Protein AF-A0AAW8ZRJ8-F1 (afdb_monomer)

InterPro domains:
  IPR013249 RNA polymerase sigma factor 70, region 4 type 2 [PF08281] (7-55)
  IPR013324 RNA polymerase sigma factor, region 3/4-like [SSF88659] (6-58)
  IPR036388 Winged helix-like DNA-binding domain superfamily [G3DSA:1.10.10.10] (5-60)

Secondary structure (DSSP, 8-state):
----TTTTTSSS-HHHHHHHHHHHTS---HHHHHHHHTS-HHHHHHHHHHHHHHHHHHT-

Sequence (60 aa):
MAGSRHHTLDTLQSRCRQAFTLQRIDYLTYPQVAAAMGISIKMVEKHISRALAACRAAVQ

pLDDT: mean 74.61, std 16.72, range [39.47, 91.44]

Nearest PDB structures (foldseek):
  3vfz-assembly3_A  TM=9.290E-01  e=9.135E-02  Mycobacterium tuberculosis
  2o8x-assembly1_B  TM=9.287E-01  e=8.587E-02  Mycobacterium tuberculosis H37Rv
  3hug-assembly6_K  TM=8.626E-01  e=1.409E-01  Mycobacterium tuberculosis H37Rv
  7bhy-assembly1_A  TM=9.012E-01  e=3.149E-01  Bacillus subtilis subsp. subtilis str. 168
  7bhy-assembly2_C-2  TM=9.045E-01  e=4.565E-01  Bacillus subtilis subsp. subtilis str. 168

Structure (mmCIF, N/CA/C/O backbone):
data_AF-A0AAW8ZRJ8-F1
#
_entry.id   AF-A0AAW8ZRJ8-F1
#
loop_
_atom_site.group_PDB
_atom_site.id
_atom_site.type_symbol
_atom_site.label_atom_id
_atom_site.label_alt_id
_atom_site.label_comp_id
_atom_site.label_asym_id
_atom_site.label_entity_id
_atom_site.label_seq_id
_atom_site.pdbx_PDB_ins_code
_atom_site.Cartn_x
_atom_site.Cartn_y
_atom_site.Cartn_z
_atom_site.occupancy
_atom_site.B_iso_or_equiv
_atom_site.auth_seq_id
_atom_site.auth_comp_id
_atom_site.auth_asym_id
_atom_site.auth_atom_id
_atom_site.pdbx_PDB_model_num
ATOM 1 N N . MET A 1 1 ? 7.888 -19.232 -31.687 1.00 39.56 1 MET A N 1
ATOM 2 C CA . MET A 1 1 ? 8.252 -19.087 -30.261 1.00 39.56 1 MET A CA 1
ATOM 3 C C . MET A 1 1 ? 8.917 -17.729 -30.071 1.00 39.56 1 MET A C 1
ATOM 5 O O . MET A 1 1 ? 10.118 -17.618 -30.256 1.00 39.56 1 MET A O 1
ATOM 9 N N . ALA A 1 2 ? 8.141 -16.673 -29.815 1.00 39.47 2 ALA A N 1
ATOM 10 C CA . ALA A 1 2 ? 8.673 -15.328 -29.589 1.00 39.47 2 ALA A CA 1
ATOM 11 C C . ALA A 1 2 ? 8.549 -14.996 -28.097 1.00 39.47 2 ALA A C 1
ATOM 13 O O . ALA A 1 2 ? 7.443 -14.935 -27.560 1.00 39.47 2 ALA A O 1
ATOM 14 N N . GLY A 1 3 ? 9.699 -14.860 -27.432 1.00 48.06 3 GLY A N 1
ATOM 15 C CA . GLY A 1 3 ? 9.818 -14.550 -26.010 1.00 48.06 3 GLY A CA 1
ATOM 16 C C . GLY A 1 3 ? 9.120 -13.240 -25.658 1.00 48.06 3 GLY A C 1
ATOM 17 O O . GLY A 1 3 ? 9.511 -12.162 -26.109 1.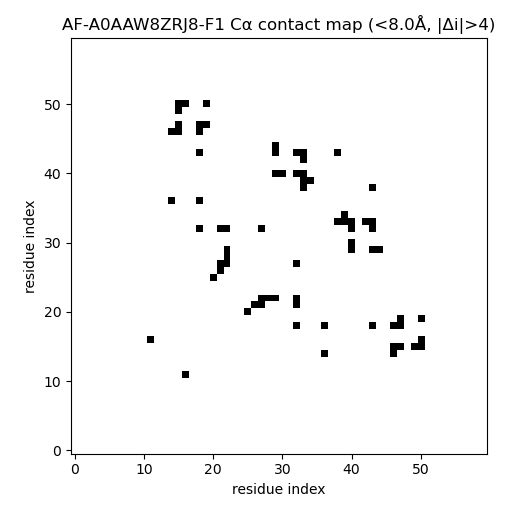00 48.06 3 GLY A O 1
ATOM 18 N N . SER A 1 4 ? 8.075 -13.351 -24.843 1.00 46.25 4 SER A N 1
ATOM 19 C CA . SER A 1 4 ? 7.322 -12.220 -24.315 1.00 46.25 4 SER A CA 1
ATOM 20 C C . SER A 1 4 ? 8.107 -11.555 -23.187 1.00 46.25 4 SER A C 1
ATOM 22 O O . SER A 1 4 ? 8.267 -12.105 -22.101 1.00 46.25 4 SER A O 1
ATOM 24 N N . ARG A 1 5 ? 8.596 -10.342 -23.451 1.00 41.38 5 ARG A N 1
ATOM 25 C CA . ARG A 1 5 ? 9.329 -9.472 -22.519 1.00 41.38 5 ARG A CA 1
ATOM 26 C C . ARG A 1 5 ? 8.398 -8.800 -21.489 1.00 41.38 5 ARG A C 1
ATOM 28 O O . ARG A 1 5 ? 8.493 -7.600 -21.272 1.00 41.38 5 ARG A O 1
ATOM 35 N N . HIS A 1 6 ? 7.490 -9.553 -20.864 1.00 45.88 6 HIS A N 1
ATOM 36 C CA . HIS A 1 6 ?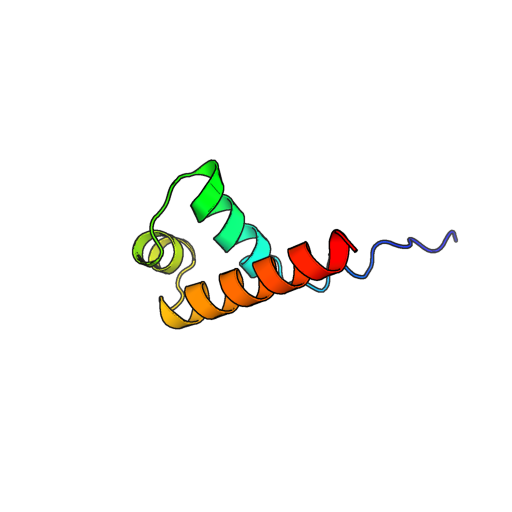 6.463 -9.000 -19.958 1.00 45.88 6 HIS A CA 1
ATOM 37 C C . HIS A 1 6 ? 6.583 -9.472 -18.490 1.00 45.88 6 HIS A C 1
ATOM 39 O O . HIS A 1 6 ? 5.828 -9.033 -17.628 1.00 45.88 6 HIS A O 1
ATOM 45 N N . HIS A 1 7 ? 7.580 -10.303 -18.168 1.00 45.41 7 HIS A N 1
ATOM 46 C CA . HIS A 1 7 ? 7.661 -11.050 -16.901 1.00 45.41 7 HIS A CA 1
ATOM 47 C C . HIS A 1 7 ? 8.002 -10.252 -15.622 1.00 45.41 7 HIS A C 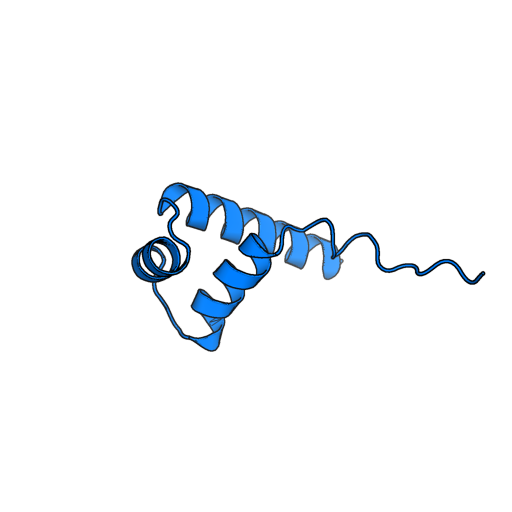1
ATOM 49 O O . HIS A 1 7 ? 8.088 -10.840 -14.543 1.00 45.41 7 HIS A O 1
ATOM 55 N N . THR A 1 8 ? 8.196 -8.934 -15.679 1.00 45.66 8 THR A N 1
ATOM 56 C CA . THR A 1 8 ? 8.506 -8.132 -14.476 1.00 45.66 8 THR A CA 1
ATOM 57 C C . THR A 1 8 ? 7.269 -7.537 -13.804 1.00 45.66 8 THR A C 1
ATOM 59 O O . THR A 1 8 ? 7.305 -7.263 -12.607 1.00 45.66 8 THR A O 1
ATOM 62 N N . LEU A 1 9 ? 6.148 -7.397 -14.521 1.00 47.06 9 LEU A N 1
ATOM 63 C CA . LEU A 1 9 ? 4.893 -6.905 -13.940 1.00 47.06 9 LEU A CA 1
ATOM 64 C C . LEU A 1 9 ? 4.013 -8.029 -13.377 1.00 47.06 9 LEU A C 1
ATOM 66 O O . LEU A 1 9 ? 3.286 -7.786 -12.417 1.00 47.06 9 LEU A O 1
ATOM 70 N N . ASP A 1 10 ? 4.124 -9.251 -13.905 1.00 48.31 10 ASP A N 1
ATOM 71 C CA . ASP A 1 10 ? 3.408 -10.429 -13.388 1.00 48.31 10 ASP A CA 1
ATOM 72 C C . ASP A 1 10 ? 3.929 -10.893 -12.017 1.00 48.31 10 ASP A C 1
ATOM 74 O O . ASP A 1 10 ? 3.205 -11.507 -11.233 1.00 48.31 10 ASP A O 1
ATOM 78 N N . THR A 1 11 ? 5.177 -10.555 -11.681 1.00 48.00 11 THR A N 1
ATOM 79 C CA . THR A 1 11 ? 5.782 -10.882 -10.380 1.00 48.00 11 THR A CA 1
ATOM 80 C C . THR A 1 11 ? 5.50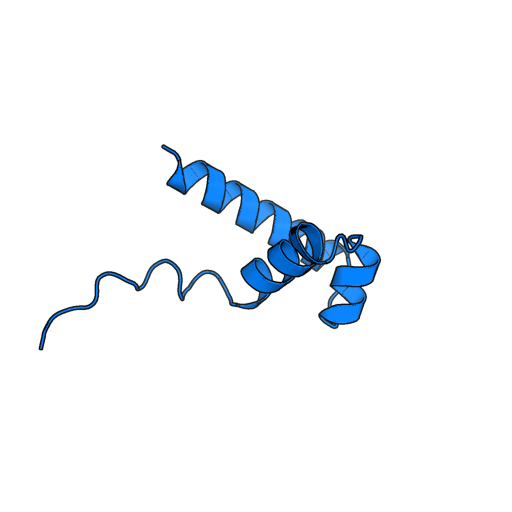5 -9.830 -9.301 1.00 48.00 11 THR A C 1
ATOM 82 O O . THR A 1 11 ? 5.620 -10.122 -8.105 1.00 48.00 11 THR A O 1
ATOM 85 N N . LEU A 1 12 ? 5.030 -8.636 -9.676 1.00 49.88 12 LEU A N 1
ATOM 86 C CA . LEU A 1 12 ? 4.398 -7.698 -8.747 1.00 49.88 12 LEU A CA 1
ATOM 87 C C . LEU A 1 12 ? 2.968 -8.173 -8.475 1.00 49.88 12 LEU A C 1
ATOM 89 O O . LEU A 1 12 ? 2.006 -7.655 -9.030 1.00 49.88 12 LEU A O 1
ATOM 93 N N . GLN A 1 13 ? 2.882 -9.201 -7.621 1.00 60.06 13 GLN A N 1
ATOM 94 C CA . GLN A 1 13 ? 1.689 -9.794 -7.009 1.00 60.06 13 GLN A CA 1
ATOM 95 C C . GLN A 1 13 ? 0.426 -8.957 -7.251 1.00 60.06 13 GLN A C 1
ATOM 97 O O . GLN A 1 13 ? 0.322 -7.862 -6.701 1.00 60.06 13 GLN A O 1
ATOM 102 N N . SER A 1 14 ? -0.530 -9.499 -8.016 1.00 67.06 14 SER A N 1
ATOM 103 C CA . SER A 1 14 ? -1.876 -8.951 -8.297 1.00 67.06 14 SER A CA 1
ATOM 104 C C . SER A 1 14 ? -2.464 -8.094 -7.156 1.00 67.06 14 SER A C 1
ATOM 106 O O . SER A 1 14 ? -3.000 -7.013 -7.390 1.00 67.06 14 SER A O 1
ATOM 108 N N . ARG A 1 15 ? -2.231 -8.501 -5.904 1.00 69.12 15 ARG A N 1
ATOM 109 C CA . ARG A 1 15 ? -2.602 -7.794 -4.670 1.00 69.12 15 ARG A CA 1
ATOM 110 C C . ARG A 1 15 ? -2.032 -6.371 -4.518 1.00 69.12 15 ARG A C 1
ATOM 112 O O . ARG A 1 15 ? -2.758 -5.499 -4.064 1.00 69.12 15 ARG A O 1
ATOM 119 N N . CYS A 1 16 ? -0.781 -6.088 -4.897 1.00 73.25 16 CYS A N 1
ATOM 120 C CA . CYS A 1 16 ? -0.228 -4.721 -4.852 1.00 73.25 16 CYS A CA 1
ATOM 121 C C . CYS A 1 16 ? -0.956 -3.788 -5.824 1.00 73.25 16 CYS A C 1
ATOM 123 O O . CYS A 1 16 ? -1.275 -2.655 -5.467 1.00 73.25 16 CYS A O 1
ATOM 125 N N . ARG A 1 17 ? -1.230 -4.276 -7.041 1.00 74.38 17 ARG A N 1
ATOM 126 C CA . ARG A 1 17 ? -1.999 -3.528 -8.039 1.00 74.38 17 ARG A CA 1
ATOM 127 C C . ARG A 1 17 ? -3.415 -3.281 -7.528 1.00 74.38 17 ARG A C 1
ATOM 129 O O . ARG A 1 17 ? -3.876 -2.152 -7.577 1.00 74.38 17 ARG A O 1
ATOM 136 N N . GLN A 1 18 ? -4.049 -4.307 -6.964 1.00 81.00 18 GLN A N 1
ATOM 137 C CA . GLN A 1 18 ? -5.394 -4.217 -6.402 1.00 81.00 18 GLN A CA 1
ATOM 138 C C . GLN A 1 18 ? -5.480 -3.186 -5.265 1.00 81.00 18 GLN A C 1
ATOM 140 O O . GLN A 1 18 ? -6.349 -2.323 -5.306 1.00 81.00 18 GLN A O 1
ATOM 145 N N . ALA A 1 19 ? -4.535 -3.199 -4.314 1.00 83.12 19 ALA A N 1
ATOM 146 C CA . ALA A 1 19 ? -4.480 -2.220 -3.223 1.00 83.12 19 ALA A CA 1
ATOM 147 C C . ALA A 1 19 ? -4.346 -0.778 -3.736 1.00 83.12 19 ALA A C 1
ATOM 149 O O . ALA A 1 19 ? -5.033 0.124 -3.262 1.00 83.12 19 ALA A O 1
ATOM 150 N N . PHE A 1 20 ? -3.470 -0.565 -4.722 1.00 78.44 20 PHE A N 1
ATOM 151 C CA . PHE A 1 20 ? -3.252 0.751 -5.316 1.00 78.44 20 PHE A CA 1
ATOM 152 C C . PHE A 1 20 ? -4.467 1.228 -6.122 1.00 78.44 20 PHE A C 1
ATOM 154 O O .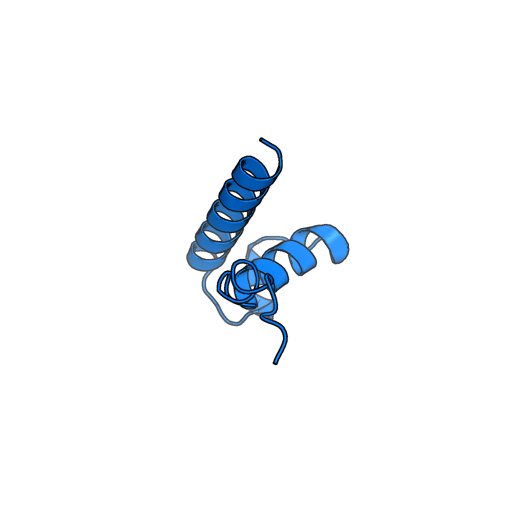 PHE A 1 20 ? -4.850 2.388 -6.008 1.00 78.44 20 PHE A O 1
ATOM 161 N N . THR A 1 21 ? -5.099 0.340 -6.894 1.00 83.44 21 THR A N 1
ATOM 162 C CA . THR A 1 21 ? -6.324 0.632 -7.650 1.00 83.44 21 THR A CA 1
ATOM 163 C C . THR A 1 21 ? -7.468 1.028 -6.721 1.00 83.44 21 THR A C 1
ATOM 165 O O . THR A 1 21 ? -8.030 2.100 -6.911 1.00 83.44 21 THR A O 1
ATOM 168 N N . LEU A 1 22 ? -7.740 0.243 -5.674 1.00 84.50 22 LEU A N 1
ATOM 169 C CA . LEU A 1 22 ? -8.796 0.543 -4.700 1.00 84.50 22 LEU A CA 1
ATOM 170 C C . LEU A 1 22 ? -8.561 1.887 -3.993 1.00 84.50 22 LEU A C 1
ATOM 172 O O . LEU A 1 22 ? -9.486 2.656 -3.756 1.00 84.50 22 LEU A O 1
ATOM 176 N N . GLN A 1 23 ? -7.306 2.210 -3.681 1.00 83.62 23 GLN A N 1
ATOM 177 C CA . GLN A 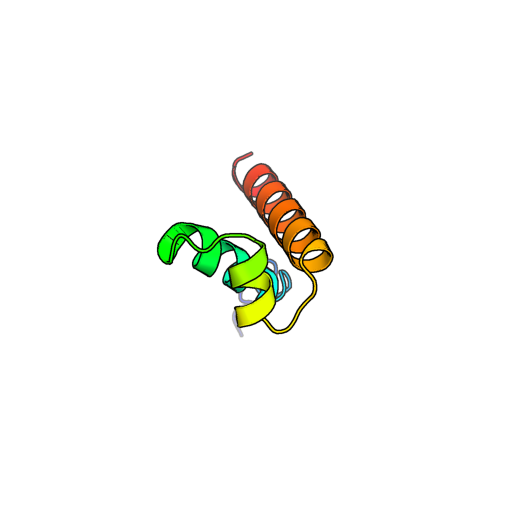1 23 ? -6.980 3.492 -3.063 1.00 83.62 23 GLN A CA 1
ATOM 178 C C . GLN A 1 23 ? -7.138 4.676 -4.035 1.00 83.62 23 GLN A C 1
ATOM 180 O O . GLN A 1 23 ? -7.561 5.756 -3.633 1.00 83.62 23 GLN A O 1
ATOM 185 N N . ARG A 1 24 ? -6.724 4.517 -5.299 1.00 79.12 24 ARG A N 1
ATOM 186 C CA . ARG A 1 24 ? -6.597 5.628 -6.261 1.00 79.12 24 ARG A CA 1
ATOM 187 C C . ARG A 1 24 ? -7.824 5.849 -7.132 1.00 79.12 24 ARG A C 1
ATOM 189 O O . ARG A 1 24 ? -8.059 6.988 -7.517 1.00 79.12 24 ARG A O 1
ATOM 196 N N . ILE A 1 25 ? -8.538 4.784 -7.478 1.00 84.31 25 ILE A N 1
ATOM 197 C CA . ILE A 1 25 ? -9.723 4.820 -8.341 1.00 84.31 25 ILE A CA 1
ATOM 198 C C . ILE A 1 25 ? -10.983 4.824 -7.483 1.00 84.31 25 ILE A C 1
ATOM 200 O O . ILE A 1 25 ? -11.842 5.677 -7.671 1.00 84.31 25 ILE A O 1
ATOM 204 N N . ASP A 1 26 ? -11.059 3.921 -6.506 1.00 85.94 26 ASP A N 1
ATOM 205 C CA . ASP A 1 26 ? -12.223 3.805 -5.620 1.00 85.94 26 ASP A CA 1
ATOM 206 C C . ASP A 1 26 ? -12.134 4.727 -4.388 1.00 85.94 26 ASP A C 1
ATOM 208 O O . ASP A 1 26 ? -13.023 4.722 -3.539 1.00 85.94 26 ASP A O 1
ATOM 212 N N . TYR A 1 27 ? -11.065 5.530 -4.281 1.00 88.00 27 TYR A N 1
ATOM 213 C CA . TYR A 1 27 ? -10.804 6.478 -3.186 1.00 88.00 27 TYR A CA 1
ATOM 214 C C . TYR A 1 27 ? -10.891 5.857 -1.781 1.00 88.00 27 TYR A C 1
ATOM 216 O O . TYR A 1 27 ? -11.160 6.546 -0.794 1.00 88.00 27 TYR A O 1
ATOM 224 N N . LEU A 1 28 ? -10.642 4.549 -1.673 1.00 89.88 28 LEU A N 1
ATOM 225 C CA . LEU A 1 28 ? -10.730 3.833 -0.410 1.00 89.88 28 LEU A CA 1
ATOM 226 C C . LEU A 1 28 ? -9.558 4.187 0.509 1.00 89.88 28 LEU A C 1
ATOM 22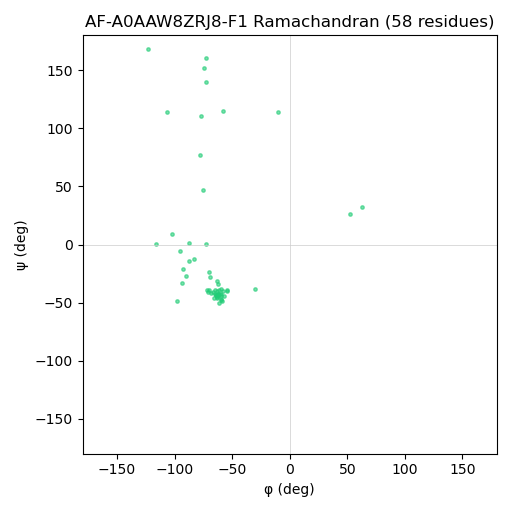8 O O . LEU A 1 28 ? -8.394 4.273 0.109 1.00 89.88 28 LEU A O 1
ATOM 232 N N . THR A 1 29 ? -9.869 4.329 1.793 1.00 90.75 29 THR A N 1
ATOM 233 C CA . THR A 1 29 ? -8.873 4.481 2.858 1.00 90.75 29 THR A CA 1
ATOM 234 C C . THR A 1 29 ? -8.146 3.158 3.123 1.00 90.75 29 THR A C 1
ATOM 236 O O . THR A 1 29 ? -8.650 2.081 2.804 1.00 90.75 29 THR A O 1
ATOM 239 N N . TYR A 1 30 ? -6.969 3.193 3.757 1.00 89.94 30 TYR A N 1
ATOM 240 C CA . TYR A 1 30 ? -6.203 1.968 4.051 1.00 89.94 30 TYR A CA 1
ATOM 241 C C . TYR A 1 30 ? -6.996 0.903 4.832 1.00 89.94 30 TYR A C 1
ATOM 243 O O . TYR A 1 30 ? -6.879 -0.272 4.479 1.00 89.94 30 TYR A O 1
ATOM 251 N N . PRO A 1 31 ? -7.836 1.256 5.830 1.00 91.44 31 PRO A N 1
ATOM 252 C CA . PRO A 1 31 ? -8.730 0.300 6.484 1.00 91.44 31 PRO A CA 1
ATOM 253 C C . PRO A 1 31 ? -9.755 -0.334 5.537 1.00 91.44 31 PRO A C 1
ATOM 255 O O . PRO A 1 31 ? -10.014 -1.531 5.629 1.00 91.44 31 PRO A O 1
ATOM 258 N N . GLN A 1 32 ? -10.315 0.436 4.603 1.00 91.25 32 GLN A N 1
ATOM 259 C CA . GLN A 1 32 ? -11.289 -0.076 3.637 1.00 91.25 32 GLN A CA 1
ATOM 260 C C . GLN A 1 32 ? -10.630 -0.983 2.597 1.00 91.25 32 GLN A C 1
ATOM 262 O O . GLN A 1 32 ? -11.173 -2.033 2.275 1.00 91.25 32 GLN A O 1
ATOM 267 N N . VAL A 1 33 ? -9.429 -0.632 2.131 1.00 89.81 33 VAL A N 1
ATOM 268 C CA . VAL A 1 33 ? -8.622 -1.498 1.258 1.00 89.81 33 VAL A CA 1
ATOM 269 C C . VAL A 1 33 ? -8.256 -2.799 1.979 1.00 89.81 33 VAL A C 1
ATOM 271 O O . VAL A 1 33 ? -8.368 -3.875 1.400 1.00 89.81 33 VAL A O 1
ATOM 274 N N . ALA A 1 34 ? -7.875 -2.722 3.258 1.00 90.69 34 ALA A N 1
ATOM 275 C CA . ALA A 1 34 ? -7.575 -3.885 4.092 1.00 90.69 34 ALA A CA 1
ATOM 276 C C . ALA A 1 34 ? -8.784 -4.825 4.207 1.00 90.69 34 ALA A C 1
ATOM 278 O O . ALA A 1 34 ? -8.652 -6.026 3.968 1.00 90.69 34 ALA A O 1
ATOM 279 N N . ALA A 1 35 ? -9.963 -4.267 4.494 1.00 90.75 35 ALA A N 1
ATOM 280 C CA . ALA A 1 35 ? -11.215 -5.014 4.559 1.00 90.75 35 ALA A CA 1
ATOM 281 C C . ALA A 1 35 ? -11.597 -5.628 3.200 1.00 90.75 35 ALA A C 1
ATOM 283 O O . ALA A 1 35 ? -11.897 -6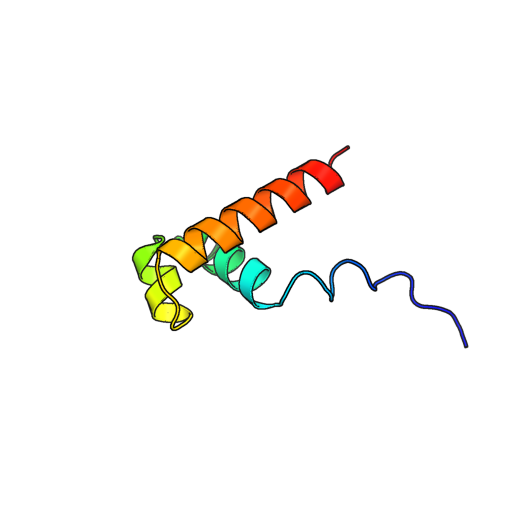.816 3.136 1.00 90.75 35 ALA A O 1
ATOM 284 N N . ALA A 1 36 ? -11.514 -4.856 2.111 1.00 86.56 36 ALA A N 1
ATOM 285 C CA . ALA A 1 36 ? -11.836 -5.313 0.757 1.00 86.56 36 ALA A CA 1
ATOM 286 C C . ALA A 1 36 ? -10.910 -6.440 0.270 1.00 86.56 36 ALA A C 1
ATOM 288 O O . ALA A 1 36 ? -11.325 -7.309 -0.492 1.00 86.56 36 ALA A O 1
ATOM 289 N N . MET A 1 37 ? -9.655 -6.440 0.719 1.00 86.38 37 MET A N 1
ATOM 290 C CA . MET A 1 37 ? -8.655 -7.440 0.346 1.00 86.38 37 MET A CA 1
ATOM 291 C C . MET A 1 37 ? -8.522 -8.593 1.352 1.00 86.38 37 MET A C 1
ATOM 293 O O . MET A 1 37 ? -7.763 -9.528 1.093 1.00 86.38 37 MET A O 1
ATOM 297 N N . GLY A 1 38 ? -9.208 -8.534 2.500 1.00 87.19 38 GLY A N 1
ATOM 298 C CA . GLY A 1 38 ? -9.090 -9.532 3.568 1.00 87.19 38 GLY A CA 1
ATOM 299 C C . GLY A 1 38 ? -7.687 -9.614 4.185 1.00 87.19 38 GLY A C 1
ATOM 300 O O . GLY A 1 38 ? -7.241 -10.693 4.572 1.00 87.19 38 GLY A O 1
ATOM 301 N N . ILE A 1 39 ? -6.961 -8.493 4.244 1.00 86.38 39 ILE A N 1
ATOM 302 C CA . ILE A 1 39 ? -5.599 -8.407 4.795 1.00 86.38 39 ILE A CA 1
ATOM 303 C C . ILE A 1 39 ? -5.527 -7.373 5.917 1.00 86.38 39 ILE A C 1
ATOM 305 O O . ILE A 1 39 ? -6.431 -6.569 6.105 1.00 86.38 39 ILE A O 1
ATOM 309 N N . SER A 1 40 ? -4.427 -7.357 6.670 1.00 89.69 40 SER A N 1
ATOM 310 C CA . SER A 1 40 ? -4.218 -6.328 7.689 1.00 89.69 40 SER A CA 1
ATOM 311 C C . SER A 1 40 ? -3.848 -4.975 7.072 1.00 89.69 40 SER A C 1
ATOM 313 O O . SER A 1 40 ? -3.190 -4.905 6.033 1.00 89.69 40 SER A O 1
ATOM 315 N N . ILE A 1 41 ? -4.180 -3.884 7.768 1.00 91.25 41 ILE A N 1
ATOM 316 C CA . ILE A 1 41 ? -3.780 -2.515 7.387 1.00 91.25 41 ILE A CA 1
ATOM 317 C C . ILE A 1 41 ? -2.257 -2.417 7.207 1.00 91.25 41 ILE A C 1
ATOM 319 O O . ILE A 1 41 ? -1.773 -1.840 6.239 1.00 91.25 41 ILE A O 1
ATOM 323 N N . LYS A 1 42 ? -1.487 -3.090 8.068 1.00 89.56 42 LYS A N 1
ATOM 324 C CA . LYS A 1 42 ? -0.021 -3.158 7.972 1.00 89.56 42 LYS A CA 1
ATOM 325 C C . LYS A 1 42 ? 0.464 -3.832 6.68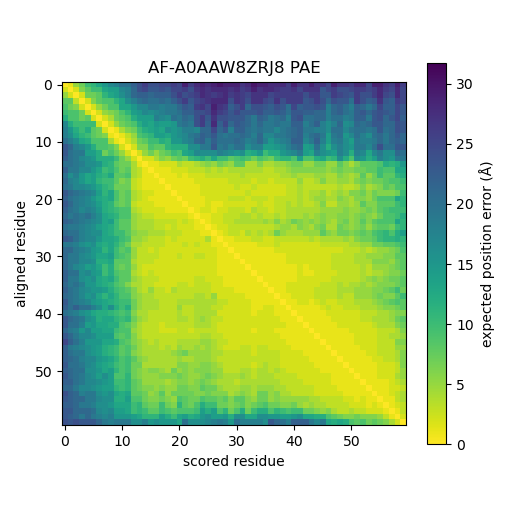0 1.00 89.56 42 LYS A C 1
ATOM 327 O O . LYS A 1 42 ? 1.500 -3.461 6.129 1.00 89.56 42 LYS A O 1
ATOM 332 N N . MET A 1 43 ? -0.271 -4.827 6.174 1.00 85.19 43 MET A N 1
ATOM 333 C CA . MET A 1 43 ? 0.001 -5.410 4.855 1.00 85.19 43 MET A CA 1
ATOM 334 C C . MET A 1 43 ? -0.353 -4.438 3.729 1.00 85.19 43 MET A C 1
ATOM 336 O O . MET A 1 43 ? 0.423 -4.338 2.782 1.00 85.19 43 MET A O 1
ATOM 340 N N . VAL A 1 44 ? -1.449 -3.678 3.842 1.00 89.12 44 VAL A N 1
ATOM 341 C CA . VAL A 1 44 ? -1.801 -2.619 2.875 1.00 89.12 44 VAL A CA 1
ATOM 342 C C . VAL A 1 44 ? -0.690 -1.573 2.780 1.00 89.12 44 VAL A C 1
ATOM 344 O O . VAL A 1 44 ? -0.217 -1.294 1.681 1.00 89.12 44 VAL A O 1
ATOM 347 N N . GLU A 1 45 ? -0.187 -1.070 3.909 1.00 88.88 45 GLU A N 1
ATOM 348 C CA . GLU A 1 45 ? 0.939 -0.125 3.943 1.00 88.88 45 GLU A CA 1
ATOM 349 C C . GLU A 1 45 ? 2.186 -0.691 3.257 1.00 88.88 45 GLU A C 1
ATOM 351 O O . GLU A 1 45 ? 2.820 -0.014 2.441 1.00 88.88 45 GLU A O 1
ATOM 356 N N . LYS A 1 46 ? 2.523 -1.960 3.533 1.00 86.06 46 LYS A N 1
ATOM 357 C CA . LYS A 1 46 ? 3.646 -2.652 2.886 1.00 86.06 46 LYS A CA 1
ATOM 358 C C . LYS A 1 46 ? 3.430 -2.777 1.376 1.00 86.06 46 LYS A C 1
ATOM 360 O O . LYS A 1 46 ? 4.372 -2.564 0.612 1.00 86.06 46 LYS A O 1
ATOM 365 N N . HIS A 1 47 ? 2.221 -3.119 0.934 1.00 84.25 47 HIS A N 1
ATOM 366 C CA . HIS A 1 47 ? 1.881 -3.244 -0.482 1.00 84.25 47 HIS A CA 1
ATOM 367 C C . HIS A 1 47 ? 1.954 -1.899 -1.210 1.00 84.25 47 HIS A C 1
ATOM 369 O O . HIS A 1 47 ? 2.608 -1.819 -2.248 1.00 84.25 47 HIS A O 1
ATOM 375 N N . ILE A 1 48 ? 1.385 -0.834 -0.639 1.00 82.00 48 ILE A N 1
ATOM 376 C CA . ILE A 1 48 ? 1.438 0.520 -1.207 1.00 82.00 48 ILE A CA 1
ATOM 377 C C . ILE A 1 48 ? 2.880 1.033 -1.248 1.00 82.00 48 ILE A C 1
ATOM 379 O O . ILE A 1 48 ? 3.319 1.549 -2.272 1.00 82.00 48 ILE A O 1
ATOM 383 N N . SER A 1 49 ? 3.662 0.823 -0.187 1.00 85.38 49 SER A N 1
ATOM 384 C CA . SER A 1 49 ? 5.075 1.224 -0.142 1.00 85.38 49 SER A CA 1
ATOM 385 C C . SER A 1 49 ? 5.903 0.531 -1.229 1.00 85.38 49 SER A C 1
ATOM 387 O O . SER A 1 49 ? 6.700 1.177 -1.911 1.00 85.38 49 SER A O 1
ATOM 389 N N . ARG A 1 50 ? 5.677 -0.774 -1.446 1.00 82.25 50 ARG A N 1
ATOM 390 C CA . ARG A 1 50 ? 6.310 -1.533 -2.538 1.00 82.25 50 ARG A CA 1
ATOM 391 C C . ARG A 1 50 ? 5.836 -1.065 -3.914 1.00 82.25 50 ARG A C 1
ATOM 393 O O . ARG A 1 50 ? 6.665 -0.948 -4.810 1.00 82.25 50 ARG A O 1
ATOM 400 N N . ALA A 1 51 ? 4.545 -0.773 -4.080 1.00 78.44 51 ALA A N 1
ATOM 401 C CA . ALA A 1 51 ? 3.999 -0.239 -5.327 1.00 78.44 51 ALA A CA 1
ATOM 402 C C . ALA A 1 51 ? 4.618 1.127 -5.669 1.00 78.44 51 ALA A C 1
ATOM 404 O O . ALA A 1 51 ? 5.077 1.328 -6.787 1.00 78.44 51 ALA A O 1
ATOM 405 N N . LEU A 1 52 ? 4.741 2.027 -4.690 1.00 80.94 52 LEU A N 1
ATOM 406 C CA . LEU A 1 52 ? 5.384 3.333 -4.863 1.00 80.94 52 LEU A CA 1
ATOM 407 C C . LEU A 1 52 ? 6.880 3.220 -5.176 1.00 80.94 52 LEU A C 1
ATOM 409 O O . LEU A 1 52 ? 7.394 3.986 -5.989 1.00 80.94 52 LEU A O 1
ATOM 413 N N . ALA A 1 53 ? 7.593 2.287 -4.541 1.00 83.19 53 ALA A N 1
ATOM 414 C CA . ALA A 1 53 ? 8.995 2.018 -4.857 1.00 83.19 53 ALA A CA 1
ATOM 415 C C . ALA A 1 53 ? 9.162 1.512 -6.300 1.00 83.19 53 ALA A C 1
ATOM 417 O O . ALA A 1 53 ? 10.031 2.001 -7.016 1.00 83.19 53 ALA A O 1
ATOM 418 N N . ALA A 1 54 ? 8.291 0.603 -6.748 1.00 76.94 54 ALA A N 1
ATOM 419 C CA . ALA A 1 54 ? 8.279 0.122 -8.126 1.00 76.94 54 ALA A CA 1
ATOM 420 C C . ALA A 1 54 ? 7.933 1.237 -9.129 1.00 76.94 54 ALA A C 1
ATOM 422 O O . ALA A 1 54 ? 8.613 1.372 -10.140 1.00 76.94 54 ALA A O 1
ATOM 423 N N . CYS A 1 55 ? 6.938 2.083 -8.831 1.00 75.56 55 CYS A N 1
ATOM 424 C CA . CYS A 1 55 ? 6.617 3.247 -9.660 1.00 75.56 55 CYS A CA 1
ATOM 425 C C . CYS A 1 55 ? 7.802 4.211 -9.773 1.00 75.56 55 CYS A C 1
ATOM 427 O O . CYS A 1 55 ? 8.088 4.687 -10.863 1.00 75.56 55 CYS A O 1
ATOM 429 N N . ARG A 1 56 ? 8.519 4.472 -8.673 1.00 78.06 56 ARG A N 1
ATOM 430 C CA . ARG A 1 56 ? 9.729 5.306 -8.701 1.00 78.06 56 ARG A CA 1
ATOM 431 C C . ARG A 1 56 ? 10.838 4.705 -9.559 1.00 78.06 56 ARG A C 1
ATOM 433 O O . ARG A 1 56 ? 11.488 5.453 -10.269 1.00 78.06 56 ARG A O 1
ATOM 440 N N . ALA A 1 57 ? 11.040 3.391 -9.504 1.00 75.88 57 ALA A N 1
ATOM 441 C CA . ALA A 1 57 ? 12.045 2.712 -10.321 1.00 75.88 57 ALA A CA 1
ATOM 442 C C . ALA A 1 57 ? 11.691 2.690 -11.820 1.00 75.88 57 ALA A C 1
ATOM 444 O O . ALA A 1 57 ? 12.587 2.638 -12.647 1.00 75.88 57 ALA A O 1
ATOM 445 N N . ALA A 1 58 ? 10.402 2.728 -12.171 1.00 70.00 58 ALA A N 1
ATOM 446 C CA . ALA A 1 58 ? 9.939 2.705 -13.560 1.00 70.00 58 ALA A CA 1
ATOM 447 C C . ALA A 1 58 ? 9.951 4.079 -14.257 1.00 70.00 58 ALA A C 1
ATOM 449 O O . ALA A 1 58 ? 9.759 4.143 -15.467 1.00 70.00 58 ALA A O 1
ATOM 450 N N . VAL A 1 59 ? 10.115 5.170 -13.501 1.00 64.56 59 VAL A N 1
ATOM 451 C CA . VAL A 1 59 ? 10.135 6.557 -14.010 1.00 64.56 59 VAL A CA 1
ATOM 452 C C . VAL A 1 59 ? 11.575 7.104 -14.090 1.00 64.56 59 VAL A C 1
ATOM 454 O O . VAL A 1 59 ? 11.768 8.292 -14.334 1.00 64.56 59 VAL A O 1
ATOM 457 N N . GLN A 1 60 ? 12.590 6.252 -13.898 1.00 48.03 60 GLN A N 1
ATOM 458 C CA . GLN A 1 60 ? 14.011 6.591 -14.066 1.00 48.03 60 GLN A CA 1
ATOM 459 C C . GLN A 1 60 ? 14.617 5.904 -15.284 1.00 48.03 60 GLN A C 1
ATOM 461 O O . GLN A 1 60 ? 14.186 4.769 -15.591 1.00 48.03 60 GLN A O 1
#

Foldseek 3Di:
DDDDPPPPVPVLPPLLVQLCCCCPVVVDDLVRSCVVSVHDSVVSVVSPVVVVVVVVVVVD

Mean predicted aligned error: 8.92 Å

Organism: NCBI:txid83224

Solvent-accessible surface area (backbone atoms only — not comparable to full-atom values): 3574 Å² total; per-residue (Å²): 140,80,87,75,92,58,73,74,61,73,69,54,47,67,64,35,55,49,52,48,44,38,38,71,75,68,64,36,50,61,65,53,41,10,61,77,68,76,49,52,49,71,55,42,54,52,32,47,52,52,44,53,51,51,54,56,61,70,76,105

Radius of gyration: 13.22 Å; Cα contacts (8 Å, |Δi|>4): 37; chains: 1; bounding box: 26×26×38 Å